Protein AF-A0A2M8NJ88-F1 (afdb_monomer_lite)

Structure (mmCIF, N/CA/C/O backbone):
data_AF-A0A2M8NJ88-F1
#
_entry.id   AF-A0A2M8NJ88-F1
#
loop_
_atom_site.group_PDB
_atom_site.id
_atom_site.type_symbol
_atom_site.label_atom_id
_atom_site.label_alt_id
_atom_site.label_comp_id
_atom_site.label_asym_id
_atom_site.label_entity_id
_atom_site.label_seq_id
_atom_site.pdbx_PDB_ins_code
_atom_site.Cartn_x
_atom_site.Cartn_y
_atom_site.Cartn_z
_atom_site.occupancy
_atom_site.B_iso_or_equiv
_atom_site.auth_seq_id
_atom_site.auth_comp_id
_atom_site.auth_asym_id
_atom_site.auth_atom_id
_atom_site.pdbx_PDB_model_num
ATOM 1 N N . MET A 1 1 ? 52.447 -28.408 -17.403 1.00 41.78 1 MET A N 1
ATOM 2 C CA . MET A 1 1 ? 51.615 -27.655 -16.443 1.00 41.78 1 MET A CA 1
ATOM 3 C C . MET A 1 1 ? 50.707 -26.755 -17.262 1.00 41.78 1 MET A C 1
ATOM 5 O O . MET A 1 1 ? 51.098 -25.648 -17.594 1.00 41.78 1 MET A O 1
ATOM 9 N N . THR A 1 2 ? 49.554 -27.271 -17.685 1.00 38.69 2 THR A N 1
ATOM 10 C CA . THR A 1 2 ? 48.586 -26.506 -18.484 1.00 38.69 2 THR A CA 1
ATOM 11 C C . THR A 1 2 ? 47.251 -26.643 -17.776 1.00 38.69 2 THR A C 1
ATOM 13 O O . THR A 1 2 ? 46.682 -27.730 -17.714 1.00 38.69 2 THR A O 1
ATOM 16 N N . LEU A 1 3 ? 46.856 -25.562 -17.110 1.00 47.91 3 LEU A N 1
ATOM 17 C CA . LEU A 1 3 ? 45.704 -25.501 -16.225 1.00 47.91 3 LEU A CA 1
ATOM 18 C C . LEU A 1 3 ? 44.401 -25.508 -17.035 1.00 47.91 3 LEU A C 1
ATOM 20 O O . LEU A 1 3 ? 44.176 -24.646 -17.876 1.00 47.91 3 LEU A O 1
ATOM 24 N N . GLN A 1 4 ? 43.603 -26.534 -16.741 1.00 44.25 4 GLN A N 1
ATOM 25 C CA . GLN A 1 4 ? 42.150 -26.564 -16.544 1.00 44.25 4 GLN A CA 1
ATOM 26 C C . GLN A 1 4 ? 41.213 -25.816 -17.510 1.00 44.25 4 GLN A C 1
ATOM 28 O O . GLN A 1 4 ? 41.110 -24.594 -17.555 1.00 44.25 4 GLN A O 1
ATOM 33 N N . SER A 1 5 ? 40.426 -26.662 -18.179 1.00 48.62 5 SER A N 1
ATOM 34 C CA . SER A 1 5 ? 39.025 -26.514 -18.576 1.00 48.62 5 SER A CA 1
ATOM 35 C C . SER A 1 5 ? 38.253 -25.380 -17.894 1.00 48.62 5 SER A C 1
ATOM 37 O O . SER A 1 5 ? 38.017 -25.388 -16.689 1.00 48.62 5 SER A O 1
ATOM 39 N N . LYS A 1 6 ? 37.773 -24.456 -18.726 1.00 50.81 6 LYS A N 1
ATOM 40 C CA . LYS A 1 6 ? 36.748 -23.462 -18.416 1.00 50.81 6 LYS A CA 1
ATOM 41 C C . LYS A 1 6 ? 35.447 -24.199 -18.073 1.00 50.81 6 LYS A C 1
ATOM 43 O O . LYS A 1 6 ? 34.752 -24.650 -18.979 1.00 50.81 6 LYS A O 1
ATOM 48 N N . GLU A 1 7 ? 35.139 -24.364 -16.788 1.00 46.94 7 GLU A N 1
ATOM 49 C CA . GLU A 1 7 ? 33.828 -24.860 -16.369 1.00 46.94 7 GLU A CA 1
ATOM 50 C C . GLU A 1 7 ? 32.751 -23.869 -16.826 1.00 46.94 7 GLU A C 1
ATOM 52 O O . GLU A 1 7 ? 32.663 -22.734 -16.357 1.00 46.94 7 GLU A O 1
ATOM 57 N N . THR A 1 8 ? 31.947 -24.287 -17.801 1.00 48.19 8 THR A N 1
ATOM 58 C CA . THR A 1 8 ? 30.699 -23.627 -18.176 1.00 48.19 8 THR A CA 1
ATOM 59 C C . THR A 1 8 ? 29.734 -23.745 -17.010 1.00 48.19 8 THR A C 1
ATOM 61 O O . THR A 1 8 ? 29.149 -24.803 -16.782 1.00 48.19 8 THR A O 1
ATOM 64 N N . THR A 1 9 ? 29.578 -22.651 -16.269 1.00 53.88 9 THR A N 1
ATOM 65 C CA . THR A 1 9 ? 28.521 -22.479 -15.273 1.00 53.88 9 THR A CA 1
ATOM 66 C C . THR A 1 9 ? 27.187 -22.887 -15.909 1.00 53.88 9 THR A C 1
ATOM 68 O O . THR A 1 9 ? 26.899 -22.425 -17.019 1.00 53.88 9 THR A O 1
ATOM 71 N N . PRO A 1 10 ? 26.375 -23.753 -15.279 1.00 52.16 10 PRO A N 1
ATOM 72 C CA . PRO A 1 10 ? 25.096 -24.142 -15.853 1.00 52.16 10 PRO A CA 1
ATOM 73 C C . PRO A 1 10 ? 24.246 -22.882 -16.030 1.00 52.16 10 PRO A C 1
ATOM 75 O O . PRO A 1 10 ? 23.981 -22.163 -15.065 1.00 52.16 10 PRO A O 1
ATOM 78 N N . SER A 1 11 ? 23.851 -22.576 -17.269 1.00 58.94 11 SER A N 1
ATOM 79 C CA . SER A 1 11 ? 22.966 -21.448 -17.541 1.00 58.94 11 SER A CA 1
ATOM 80 C C . SER A 1 11 ? 21.589 -21.787 -16.977 1.00 58.94 11 SER A C 1
ATOM 82 O O . SER A 1 11 ? 20.803 -22.496 -17.610 1.00 58.94 11 SER A O 1
ATOM 84 N N . VAL A 1 12 ? 21.301 -21.328 -15.762 1.00 67.56 12 VAL A N 1
ATOM 85 C CA . VAL A 1 12 ? 19.963 -21.435 -15.182 1.00 67.56 12 VAL A CA 1
ATOM 86 C C . VAL A 1 12 ? 19.038 -20.580 -16.043 1.00 67.56 12 VAL A C 1
ATOM 88 O O . VAL A 1 12 ? 19.121 -19.352 -16.034 1.00 67.56 12 VAL A O 1
ATOM 91 N N . LYS A 1 13 ? 18.179 -21.227 -16.836 1.00 66.44 13 LYS A N 1
ATOM 92 C CA . LYS A 1 13 ? 17.077 -20.545 -17.516 1.00 66.44 13 LYS A CA 1
ATOM 93 C C . LYS A 1 13 ? 16.128 -20.040 -16.431 1.00 66.44 13 LYS A C 1
ATOM 95 O O . LYS A 1 13 ? 15.511 -20.841 -15.737 1.00 66.44 13 LYS A O 1
ATOM 100 N N . LEU A 1 14 ? 16.055 -18.723 -16.266 1.00 71.44 14 LEU A N 1
ATOM 101 C CA . LEU A 1 14 ? 15.089 -18.092 -15.375 1.00 71.44 14 LEU A CA 1
ATOM 102 C C . LEU A 1 14 ? 13.699 -18.272 -15.989 1.00 71.44 14 LEU A C 1
ATOM 104 O O . LEU A 1 14 ? 13.411 -17.702 -17.040 1.00 71.44 14 LEU A O 1
ATOM 108 N N . ASP A 1 15 ? 12.869 -19.101 -15.363 1.00 81.94 15 ASP A N 1
ATOM 109 C CA . ASP A 1 15 ? 11.457 -19.204 -15.718 1.00 81.94 15 ASP A CA 1
ATOM 110 C C . ASP A 1 15 ? 10.708 -18.024 -15.096 1.00 81.94 15 ASP A C 1
ATOM 112 O O . ASP A 1 15 ? 10.643 -17.892 -13.870 1.00 81.94 15 ASP A O 1
ATOM 116 N N . SER A 1 16 ? 10.165 -17.157 -15.948 1.00 82.75 16 SER A N 1
ATOM 117 C CA . SER A 1 16 ? 9.439 -15.959 -15.533 1.00 82.75 16 SER A CA 1
ATOM 118 C C . SER A 1 16 ? 8.219 -16.270 -14.670 1.00 82.75 16 SER A C 1
ATOM 120 O O . SER A 1 16 ? 7.837 -15.427 -13.863 1.00 82.75 16 SER A O 1
ATOM 122 N N . SER A 1 17 ? 7.637 -17.474 -14.764 1.00 84.75 17 SER A N 1
ATOM 123 C CA . SER A 1 17 ? 6.498 -17.861 -13.918 1.00 84.75 17 SER A CA 1
ATOM 124 C C . SER A 1 17 ? 6.844 -17.950 -12.429 1.00 84.75 17 SER A C 1
ATOM 126 O O . SER A 1 17 ? 5.947 -17.908 -11.590 1.00 84.75 17 SER A O 1
ATOM 128 N N . ASN A 1 18 ? 8.130 -18.076 -12.089 1.00 87.75 18 ASN A N 1
ATOM 129 C CA . ASN A 1 18 ? 8.597 -18.145 -10.703 1.00 87.75 18 ASN A CA 1
ATOM 130 C C . ASN A 1 18 ? 8.828 -16.762 -10.078 1.00 87.75 18 ASN A C 1
ATOM 132 O O . ASN A 1 18 ? 9.160 -16.673 -8.894 1.00 87.75 18 ASN A O 1
ATOM 136 N N . TYR A 1 19 ? 8.673 -15.686 -10.851 1.00 87.44 19 TYR A N 1
ATOM 137 C CA . TYR A 1 19 ? 8.932 -14.324 -10.406 1.00 87.44 19 TYR A CA 1
ATOM 138 C C . TYR A 1 19 ? 7.662 -13.484 -10.468 1.00 87.44 19 TYR A C 1
ATOM 140 O O . TYR A 1 19 ? 6.879 -13.551 -11.409 1.00 87.44 19 TYR A O 1
ATOM 148 N N . ILE A 1 20 ? 7.483 -12.643 -9.453 1.00 89.62 20 ILE A N 1
ATOM 149 C CA . ILE A 1 20 ? 6.424 -11.638 -9.419 1.00 89.62 20 ILE A CA 1
ATOM 150 C C . ILE A 1 20 ? 7.089 -10.272 -9.520 1.00 89.62 20 ILE A C 1
ATOM 152 O O . ILE A 1 20 ? 8.122 -10.018 -8.892 1.00 89.62 20 ILE A O 1
ATOM 156 N N . ASN A 1 21 ? 6.475 -9.375 -10.287 1.00 90.12 21 ASN A N 1
ATOM 157 C CA . ASN A 1 21 ? 6.912 -7.993 -10.365 1.00 90.12 21 ASN A CA 1
ATOM 158 C C . ASN A 1 21 ? 6.975 -7.363 -8.967 1.00 90.12 21 ASN A C 1
ATOM 160 O O . ASN A 1 21 ? 6.023 -7.429 -8.180 1.00 90.12 21 ASN A O 1
ATOM 164 N N . ARG A 1 22 ? 8.110 -6.740 -8.649 1.00 89.56 22 ARG A N 1
ATOM 165 C CA . ARG A 1 22 ? 8.379 -6.190 -7.315 1.00 89.56 22 ARG A CA 1
ATOM 166 C C . ARG A 1 22 ? 7.453 -5.021 -6.977 1.00 89.56 22 ARG A C 1
ATOM 168 O O . ARG A 1 22 ? 7.098 -4.827 -5.813 1.00 89.56 22 ARG A O 1
ATOM 175 N N . GLU A 1 23 ? 7.119 -4.205 -7.963 1.00 91.06 23 GLU A N 1
ATOM 176 C CA . GLU A 1 23 ? 6.267 -3.034 -7.829 1.00 91.06 23 GLU A CA 1
ATOM 177 C C . GLU A 1 23 ? 4.814 -3.468 -7.623 1.00 91.06 23 GLU A C 1
ATOM 179 O O . GLU A 1 23 ? 4.195 -3.013 -6.663 1.00 91.06 23 GLU A O 1
ATOM 184 N N . LEU A 1 24 ? 4.325 -4.436 -8.405 1.00 91.44 24 LEU A N 1
ATOM 185 C CA . LEU A 1 24 ? 3.005 -5.046 -8.193 1.00 91.44 24 LEU A CA 1
ATOM 186 C C . LEU A 1 24 ? 2.905 -5.745 -6.832 1.00 91.44 24 LEU A C 1
ATOM 188 O O . LEU A 1 24 ? 1.944 -5.526 -6.102 1.00 91.44 24 LEU A O 1
ATOM 192 N N . SER A 1 25 ? 3.927 -6.511 -6.438 1.00 93.56 25 SER A N 1
ATOM 193 C CA . SER A 1 25 ? 3.968 -7.161 -5.117 1.00 93.56 25 SER A CA 1
ATOM 194 C C . SER A 1 25 ? 3.849 -6.150 -3.973 1.00 93.56 25 SER A C 1
ATOM 196 O O . SER A 1 25 ? 3.232 -6.422 -2.946 1.00 93.56 25 SER A O 1
ATOM 198 N N . TRP A 1 26 ? 4.435 -4.965 -4.145 1.00 93.88 26 TRP A N 1
ATOM 199 C CA . TRP A 1 26 ? 4.369 -3.901 -3.150 1.00 93.88 26 TRP A CA 1
ATOM 200 C C . TRP A 1 26 ? 2.995 -3.220 -3.115 1.00 93.88 26 TRP A C 1
ATOM 202 O O . TRP A 1 26 ? 2.504 -2.899 -2.031 1.00 93.88 26 TRP A O 1
ATOM 212 N N . ILE A 1 27 ? 2.347 -3.042 -4.271 1.00 95.56 27 ILE A N 1
ATOM 213 C CA . ILE A 1 27 ? 0.961 -2.556 -4.344 1.00 95.56 27 ILE A CA 1
ATOM 214 C C . ILE A 1 27 ? 0.023 -3.543 -3.639 1.00 95.56 27 ILE A C 1
ATOM 216 O O . ILE A 1 27 ? -0.774 -3.130 -2.800 1.00 95.56 27 ILE A O 1
ATOM 220 N N . GLU A 1 28 ? 0.172 -4.845 -3.892 1.00 96.75 28 GLU A N 1
ATOM 221 C CA . GLU A 1 28 ? -0.625 -5.885 -3.229 1.00 96.75 28 GLU A CA 1
ATOM 222 C C . GLU A 1 28 ? -0.410 -5.929 -1.717 1.00 96.75 28 GLU A C 1
ATOM 224 O O . GLU A 1 28 ? -1.355 -6.128 -0.950 1.00 96.75 28 GLU A O 1
ATOM 229 N N . PHE A 1 29 ? 0.818 -5.697 -1.259 1.00 96.62 29 PHE A N 1
ATOM 230 C CA . PHE A 1 29 ? 1.086 -5.533 0.164 1.00 96.62 29 PHE A CA 1
ATOM 231 C C . PHE A 1 29 ? 0.310 -4.341 0.749 1.00 96.62 29 PHE A C 1
ATOM 233 O O . PHE A 1 29 ? -0.374 -4.493 1.759 1.00 96.62 29 PHE A O 1
ATOM 240 N N . ASN A 1 30 ? 0.337 -3.178 0.095 1.00 97.44 30 ASN A N 1
ATOM 241 C CA . ASN A 1 30 ? -0.382 -1.993 0.575 1.00 97.44 30 ASN A CA 1
ATOM 242 C C . ASN A 1 30 ? -1.895 -2.143 0.522 1.00 97.44 30 ASN A C 1
ATOM 244 O O . ASN A 1 30 ? -2.591 -1.658 1.411 1.00 97.44 30 ASN A O 1
ATOM 248 N N . ARG A 1 31 ? -2.401 -2.881 -0.466 1.00 98.00 31 ARG A N 1
ATOM 249 C CA . ARG A 1 31 ? -3.803 -3.290 -0.528 1.00 98.00 31 ARG A CA 1
ATOM 250 C C . ARG A 1 31 ? -4.206 -4.026 0.754 1.00 98.00 31 ARG A C 1
ATOM 252 O O . ARG A 1 31 ? -5.227 -3.685 1.339 1.00 98.00 31 ARG A O 1
ATOM 259 N N . ARG A 1 32 ? -3.372 -4.952 1.244 1.00 98.12 32 ARG A N 1
ATOM 260 C CA . ARG A 1 32 ? -3.615 -5.682 2.505 1.00 98.12 32 ARG A CA 1
ATOM 261 C C . ARG A 1 32 ? -3.524 -4.792 3.744 1.00 98.12 32 ARG A C 1
ATOM 263 O O . ARG A 1 32 ? -4.308 -4.969 4.669 1.00 98.12 32 ARG A O 1
ATOM 270 N N . VAL A 1 33 ? -2.619 -3.811 3.763 1.00 98.12 33 VAL A N 1
ATOM 271 C CA . VAL A 1 33 ? -2.569 -2.801 4.842 1.00 98.12 33 VAL A CA 1
ATOM 272 C C . VAL A 1 33 ? -3.871 -1.992 4.877 1.00 98.12 33 VAL A C 1
ATOM 274 O O . VAL A 1 33 ? -4.451 -1.797 5.943 1.00 98.12 33 VAL A O 1
ATOM 277 N N . LEU A 1 34 ? -4.376 -1.577 3.713 1.00 98.19 34 LEU A N 1
ATOM 278 C CA . LEU A 1 34 ? -5.645 -0.859 3.609 1.00 98.19 34 LEU A CA 1
ATOM 279 C C . LEU A 1 34 ? -6.844 -1.727 4.018 1.00 98.19 34 LEU A C 1
ATOM 281 O O . LEU A 1 34 ? -7.787 -1.219 4.621 1.00 98.19 34 LEU A O 1
ATOM 285 N N . GLU A 1 35 ? -6.815 -3.031 3.730 1.00 98.38 35 GLU A N 1
ATOM 286 C CA . GLU A 1 35 ? -7.839 -3.971 4.206 1.00 98.38 35 GLU A CA 1
ATOM 287 C C . GLU A 1 35 ? -7.949 -3.964 5.736 1.00 98.38 35 GLU A C 1
ATOM 289 O O . GLU A 1 35 ? -9.066 -3.927 6.246 1.00 98.38 35 GLU A O 1
ATOM 294 N N . GLN A 1 36 ? -6.829 -3.888 6.465 1.00 98.25 36 GLN A N 1
ATOM 295 C CA . GLN A 1 36 ? -6.849 -3.787 7.933 1.00 98.25 36 GLN A CA 1
ATOM 296 C C . GLN A 1 36 ? -7.496 -2.485 8.430 1.00 98.25 36 GLN A C 1
ATOM 298 O O . GLN A 1 36 ? -8.194 -2.481 9.440 1.00 98.25 36 GLN A O 1
ATOM 303 N N . ALA A 1 37 ? -7.329 -1.374 7.705 1.00 98.06 37 ALA A N 1
ATOM 304 C CA . ALA A 1 37 ? -8.008 -0.117 8.033 1.00 98.06 37 ALA A CA 1
ATOM 305 C C . ALA A 1 37 ? -9.533 -0.182 7.796 1.00 98.06 37 ALA A C 1
ATOM 307 O O . ALA A 1 37 ? -10.315 0.519 8.450 1.00 98.06 37 ALA A O 1
ATOM 308 N N . LYS A 1 38 ? -9.970 -1.019 6.849 1.00 98.00 38 LYS A N 1
ATOM 309 C CA . LYS A 1 38 ? -11.382 -1.184 6.476 1.00 98.00 38 LYS A CA 1
ATOM 310 C C . LYS A 1 38 ? -12.125 -2.216 7.323 1.00 98.00 38 LYS A C 1
ATOM 312 O O . LYS A 1 38 ? -13.350 -2.187 7.321 1.00 98.00 38 LYS A O 1
ATOM 317 N N . ASP A 1 39 ? -11.415 -3.094 8.021 1.00 98.25 39 ASP A N 1
ATOM 318 C CA . ASP A 1 39 ? -12.008 -4.136 8.854 1.00 98.25 39 ASP A CA 1
ATOM 319 C C . ASP A 1 39 ? -12.719 -3.535 10.079 1.00 98.25 39 ASP A C 1
ATOM 321 O O . ASP A 1 39 ? -12.091 -2.982 10.979 1.00 98.25 39 ASP A O 1
ATOM 325 N N . GLU A 1 40 ? -14.048 -3.635 10.113 1.00 97.75 40 GLU A N 1
ATOM 326 C CA . GLU A 1 40 ? -14.885 -3.115 11.201 1.00 97.75 40 GLU A CA 1
ATOM 327 C C . GLU A 1 40 ? -14.788 -3.939 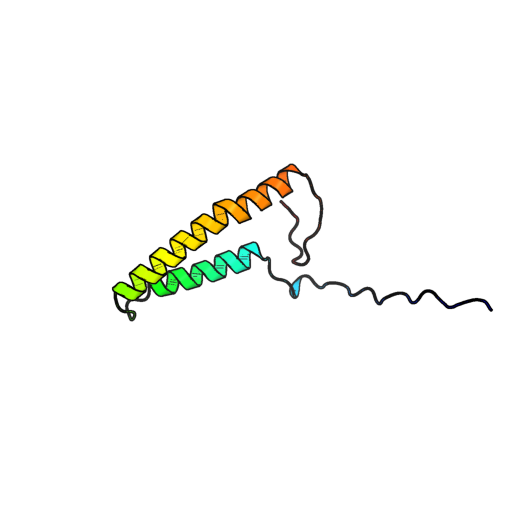12.492 1.00 97.75 40 GLU A C 1
ATOM 329 O O . GLU A 1 40 ? -15.208 -3.460 13.546 1.00 97.75 40 GLU A O 1
ATOM 334 N N . THR A 1 41 ? -14.202 -5.140 12.438 1.00 98.19 41 THR A N 1
ATOM 335 C CA . THR A 1 41 ? -13.923 -5.947 13.635 1.00 98.19 41 THR A CA 1
ATOM 336 C C . THR A 1 41 ? -12.720 -5.419 14.425 1.00 98.19 41 THR A C 1
ATOM 338 O O . THR A 1 41 ? -12.571 -5.733 15.607 1.00 98.19 41 THR A O 1
ATOM 341 N N . GLN A 1 42 ? -11.887 -4.573 13.806 1.00 97.31 42 GLN A N 1
ATOM 342 C CA . GLN A 1 42 ? -10.765 -3.908 14.462 1.00 97.31 42 GLN A CA 1
ATOM 343 C C . GLN A 1 42 ? -11.236 -2.677 15.255 1.00 97.31 42 GLN A C 1
ATOM 345 O O . GLN A 1 42 ? -12.081 -1.910 14.777 1.00 97.31 42 GLN A O 1
ATOM 350 N N . PRO A 1 43 ? -10.644 -2.398 16.433 1.00 98.38 43 PRO A N 1
ATOM 351 C CA . PRO A 1 43 ? -10.897 -1.156 17.151 1.00 98.38 43 PRO A CA 1
ATOM 352 C C . PRO A 1 43 ? -10.639 0.072 16.269 1.00 98.38 43 PRO A C 1
ATOM 354 O O . PRO A 1 43 ? -9.672 0.115 15.507 1.00 98.38 43 PRO A O 1
ATOM 357 N N . LEU A 1 44 ? -11.467 1.113 16.415 1.00 98.12 44 LEU A N 1
ATOM 358 C CA . LEU A 1 44 ? -11.403 2.316 15.573 1.00 98.12 44 LEU A CA 1
ATOM 359 C C . LEU A 1 44 ? -9.997 2.936 15.517 1.00 98.12 44 LEU A C 1
ATOM 361 O O . LEU A 1 44 ? -9.544 3.354 14.455 1.00 98.12 44 LEU A O 1
ATOM 365 N N . LEU A 1 45 ? -9.290 2.968 16.648 1.00 98.44 45 LEU A N 1
ATOM 366 C CA . LEU A 1 45 ? -7.944 3.530 16.701 1.00 98.44 45 LEU A CA 1
ATOM 367 C C . LEU A 1 45 ? -6.924 2.694 15.911 1.00 98.44 45 LEU A C 1
ATOM 369 O O . LEU A 1 45 ? -6.050 3.269 15.268 1.00 98.44 45 LEU A O 1
ATOM 373 N N . GLU A 1 46 ? -7.047 1.365 15.904 1.00 98.44 46 GLU A N 1
ATOM 374 C CA . GLU A 1 46 ? -6.176 0.496 15.100 1.00 98.44 46 GLU A CA 1
ATOM 375 C C . GLU A 1 46 ? -6.419 0.708 13.606 1.00 98.44 46 GLU A C 1
ATOM 377 O O . GLU A 1 46 ? -5.473 0.837 12.831 1.00 98.44 46 GLU A O 1
ATOM 382 N N . ARG A 1 47 ? -7.681 0.883 13.203 1.00 98.62 47 ARG A N 1
ATOM 383 C CA . ARG A 1 47 ? -8.033 1.213 11.815 1.00 98.62 47 ARG A CA 1
ATOM 384 C C . ARG A 1 47 ? -7.412 2.535 11.361 1.00 98.62 47 ARG A C 1
ATOM 386 O O . ARG A 1 47 ? -6.876 2.617 10.258 1.00 98.62 47 ARG A O 1
ATOM 393 N N . ILE A 1 48 ? -7.434 3.554 12.225 1.00 98.44 48 ILE A N 1
ATOM 394 C CA . ILE A 1 48 ? -6.790 4.851 11.959 1.00 98.44 48 ILE A CA 1
ATOM 395 C C . ILE A 1 48 ? -5.269 4.691 11.837 1.00 98.44 48 ILE A C 1
ATOM 397 O O . ILE A 1 48 ? -4.669 5.280 10.938 1.00 98.44 48 ILE A O 1
ATOM 401 N N . LYS A 1 49 ? -4.636 3.871 12.686 1.00 98.38 49 LYS A N 1
ATOM 402 C CA . LYS A 1 49 ? -3.200 3.571 12.571 1.00 98.38 49 LYS A CA 1
ATOM 403 C C . LYS A 1 49 ? -2.877 2.901 11.236 1.00 98.38 49 LYS A C 1
ATOM 405 O O . LYS A 1 49 ? -1.961 3.349 10.553 1.00 98.38 49 LYS A O 1
ATOM 410 N N . PHE A 1 50 ? 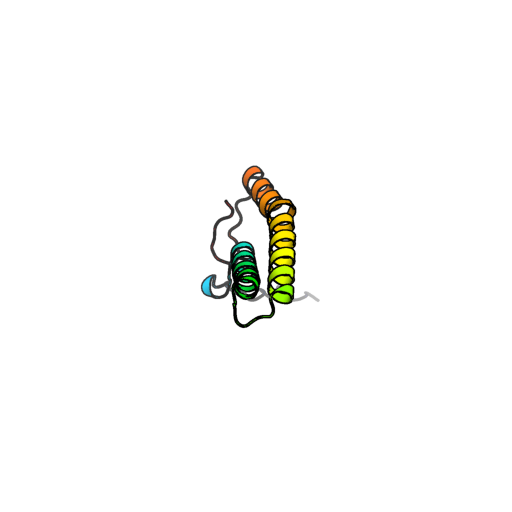-3.641 1.887 10.827 1.00 98.50 50 PHE A N 1
ATOM 411 C CA . PHE A 1 50 ? -3.453 1.242 9.523 1.00 98.50 50 PHE A CA 1
ATOM 412 C C . PHE A 1 50 ? -3.647 2.211 8.357 1.00 98.50 50 PHE A C 1
ATOM 414 O O . PHE A 1 50 ? -2.887 2.153 7.392 1.00 98.50 50 PHE A O 1
ATOM 421 N N . LEU A 1 51 ? -4.600 3.141 8.461 1.00 98.19 51 LEU A N 1
ATOM 422 C CA . LEU A 1 51 ? -4.788 4.182 7.455 1.00 98.19 51 LEU A CA 1
ATOM 423 C C . LEU A 1 51 ? -3.574 5.122 7.375 1.00 98.19 51 LEU A C 1
ATOM 425 O O . LEU A 1 51 ? -3.110 5.423 6.280 1.00 98.19 51 LEU A O 1
ATOM 429 N N . ALA A 1 52 ? -3.015 5.536 8.515 1.00 98.44 52 ALA A N 1
ATOM 430 C CA . ALA A 1 52 ? -1.806 6.361 8.552 1.00 98.44 52 ALA A CA 1
ATOM 431 C C . ALA A 1 52 ? -0.575 5.627 7.983 1.00 98.44 52 ALA A C 1
ATOM 433 O O . ALA A 1 52 ? 0.216 6.219 7.243 1.00 98.44 52 ALA A O 1
ATOM 434 N N . ILE A 1 53 ? -0.434 4.330 8.284 1.00 98.38 53 ILE A N 1
ATOM 435 C CA . ILE A 1 53 ? 0.621 3.470 7.725 1.00 98.38 53 ILE A CA 1
ATOM 436 C C . ILE A 1 53 ? 0.462 3.363 6.206 1.00 98.38 53 ILE A C 1
ATOM 438 O O . ILE A 1 53 ? 1.430 3.566 5.477 1.00 98.38 53 ILE A O 1
ATOM 442 N N . PHE A 1 54 ? -0.752 3.090 5.719 1.00 98.25 54 PHE A N 1
ATOM 443 C CA . PHE A 1 54 ? -1.040 3.031 4.287 1.00 98.25 54 PHE A CA 1
ATOM 444 C C . PHE A 1 54 ? -0.666 4.338 3.576 1.00 98.25 54 PHE A C 1
ATOM 446 O O . PHE A 1 54 ? 0.018 4.290 2.556 1.00 98.25 54 PHE A O 1
ATOM 453 N N . SER A 1 55 ? -1.052 5.493 4.128 1.00 98.00 55 SER A N 1
ATOM 454 C CA . SER A 1 55 ? -0.708 6.799 3.550 1.00 98.00 55 SER A CA 1
ATOM 455 C C . SER A 1 55 ? 0.805 7.017 3.485 1.00 98.00 55 SER A C 1
ATOM 457 O O . SER A 1 55 ? 1.326 7.365 2.430 1.00 98.00 55 SER A O 1
ATOM 459 N N . SER A 1 56 ? 1.524 6.724 4.573 1.00 97.81 56 SER A N 1
ATOM 460 C CA . SER A 1 56 ? 2.987 6.882 4.628 1.00 97.81 56 SER A CA 1
ATOM 461 C C . SER A 1 56 ? 3.696 5.985 3.609 1.00 97.81 56 SER A C 1
ATOM 463 O O . SER A 1 56 ? 4.619 6.412 2.916 1.00 97.81 56 SER A O 1
ATOM 465 N N . ASN A 1 57 ? 3.231 4.741 3.476 1.00 97.31 57 ASN A N 1
ATOM 466 C CA . ASN A 1 57 ? 3.750 3.823 2.474 1.00 97.31 57 ASN A CA 1
ATOM 467 C C . ASN A 1 57 ? 3.479 4.347 1.057 1.00 97.31 57 ASN A C 1
ATOM 469 O O . ASN A 1 57 ? 4.367 4.296 0.204 1.00 97.31 57 ASN A O 1
ATOM 473 N N . ALA A 1 58 ? 2.257 4.818 0.781 1.00 96.00 58 ALA A N 1
ATOM 474 C CA . ALA A 1 58 ? 1.881 5.336 -0.531 1.00 96.00 58 ALA A CA 1
ATOM 475 C C . ALA A 1 58 ? 2.780 6.513 -0.937 1.00 96.00 58 ALA A C 1
ATOM 477 O O . ALA A 1 58 ? 3.306 6.516 -2.053 1.00 96.00 58 ALA A O 1
ATOM 478 N N . ASP A 1 59 ? 3.038 7.442 -0.018 1.00 97.50 59 ASP A N 1
ATOM 479 C CA . ASP A 1 59 ? 3.954 8.561 -0.239 1.00 97.50 59 ASP A CA 1
ATOM 480 C C . ASP A 1 59 ? 5.365 8.072 -0.615 1.00 97.50 59 ASP A C 1
ATOM 482 O O . ASP A 1 59 ? 5.934 8.517 -1.617 1.00 97.50 59 ASP A O 1
ATOM 486 N N . GLU A 1 60 ? 5.914 7.090 0.112 1.00 95.81 60 GLU A N 1
ATOM 487 C CA . GLU A 1 60 ? 7.212 6.481 -0.218 1.00 95.81 60 GLU A CA 1
ATOM 488 C C . GLU A 1 60 ? 7.208 5.843 -1.618 1.00 95.81 60 GLU A C 1
ATOM 490 O O . GLU A 1 60 ? 8.157 6.001 -2.394 1.00 95.81 60 GLU A O 1
ATOM 495 N N . PHE A 1 61 ? 6.137 5.137 -1.980 1.00 94.19 61 PHE A N 1
ATOM 496 C CA . PHE A 1 61 ? 6.029 4.494 -3.286 1.00 94.19 61 PHE A CA 1
ATOM 497 C C . PHE A 1 6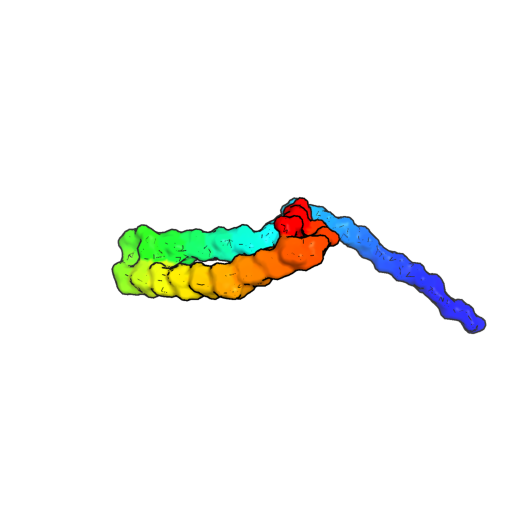1 ? 6.090 5.492 -4.432 1.00 94.19 61 PHE A C 1
ATOM 499 O O . PHE A 1 61 ? 6.832 5.271 -5.395 1.00 94.19 61 PHE A O 1
ATOM 506 N N . PHE A 1 62 ? 5.357 6.597 -4.332 1.00 93.88 62 PHE A N 1
ATOM 507 C CA . PHE A 1 62 ? 5.380 7.623 -5.367 1.00 93.88 62 PHE A CA 1
ATOM 508 C C . PHE A 1 62 ? 6.721 8.358 -5.404 1.00 93.88 62 PHE A C 1
ATOM 510 O O . PHE A 1 62 ? 7.309 8.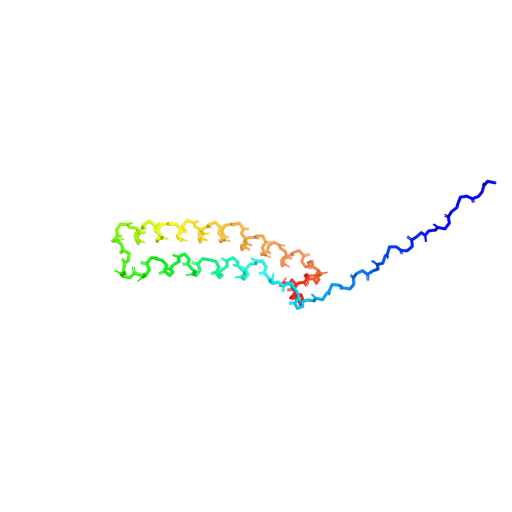496 -6.480 1.00 93.88 62 PHE A O 1
ATOM 517 N N . MET A 1 63 ? 7.247 8.763 -4.247 1.00 94.75 63 MET A N 1
ATOM 518 C CA . MET A 1 63 ? 8.501 9.516 -4.185 1.00 94.75 63 MET A CA 1
ATOM 519 C C . MET A 1 63 ? 9.713 8.698 -4.636 1.00 94.75 63 MET A C 1
ATOM 521 O O . MET A 1 63 ? 10.583 9.220 -5.329 1.00 94.75 63 MET A O 1
ATOM 525 N N . VAL A 1 64 ? 9.784 7.419 -4.262 1.00 93.19 64 VAL A N 1
ATOM 526 C CA . VAL A 1 64 ? 10.968 6.586 -4.510 1.00 93.19 64 VAL A CA 1
ATOM 527 C C . VAL A 1 64 ? 10.759 5.668 -5.708 1.00 93.19 64 VAL A C 1
ATOM 529 O O . VAL A 1 64 ? 11.563 5.664 -6.644 1.00 93.19 64 VAL A O 1
ATOM 532 N N . ARG A 1 65 ? 9.694 4.857 -5.708 1.00 91.31 65 ARG A N 1
ATOM 533 C CA . ARG A 1 65 ? 9.547 3.777 -6.697 1.00 91.31 65 ARG A CA 1
ATOM 534 C C . ARG A 1 65 ? 9.058 4.275 -8.046 1.00 91.31 65 ARG A C 1
ATOM 536 O O . ARG A 1 65 ? 9.642 3.895 -9.060 1.00 91.31 65 ARG A O 1
ATOM 543 N N . VAL A 1 66 ? 8.037 5.128 -8.072 1.00 91.50 66 VAL A N 1
A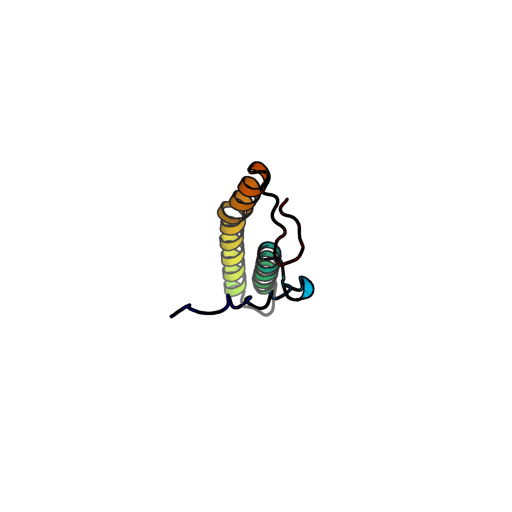TOM 544 C CA . VAL A 1 66 ? 7.535 5.704 -9.330 1.00 91.50 66 VAL A CA 1
ATOM 545 C C . VAL A 1 66 ? 8.600 6.597 -9.963 1.00 91.50 66 VAL A C 1
ATOM 547 O O . VAL A 1 66 ? 8.858 6.464 -11.157 1.00 91.50 66 VAL A O 1
ATOM 550 N N . ALA A 1 67 ? 9.299 7.418 -9.174 1.00 92.81 67 ALA A N 1
ATOM 551 C CA . ALA A 1 67 ? 10.421 8.217 -9.668 1.00 92.81 67 ALA A CA 1
ATOM 552 C C . ALA A 1 67 ? 11.536 7.347 -10.284 1.00 92.81 67 ALA A C 1
ATOM 554 O O . ALA A 1 67 ? 12.003 7.613 -11.394 1.00 92.81 67 ALA A O 1
ATOM 555 N N . ALA A 1 68 ? 11.929 6.259 -9.612 1.00 89.75 68 ALA A N 1
ATOM 556 C CA . ALA A 1 68 ? 12.917 5.323 -10.147 1.00 89.75 68 ALA A CA 1
ATOM 557 C C . ALA A 1 68 ? 12.440 4.641 -11.441 1.00 89.75 68 ALA A C 1
ATOM 559 O O . ALA A 1 68 ? 13.237 4.450 -12.362 1.00 89.75 68 ALA A O 1
ATOM 560 N N . LEU A 1 69 ? 11.153 4.289 -11.533 1.00 88.25 69 LEU A N 1
ATOM 561 C CA . LEU A 1 69 ? 10.569 3.719 -12.745 1.00 88.25 69 LEU A CA 1
ATOM 562 C C . LEU A 1 69 ? 10.603 4.727 -13.897 1.00 88.25 69 LEU A C 1
ATOM 564 O O . LEU A 1 69 ? 11.079 4.394 -14.975 1.00 88.25 69 LEU A O 1
ATOM 568 N N . GLN A 1 70 ? 10.202 5.975 -13.657 1.00 89.75 70 GLN A N 1
ATOM 569 C CA . GLN A 1 70 ? 10.259 7.042 -14.660 1.00 89.75 70 GLN A CA 1
ATOM 570 C C . GLN A 1 70 ? 11.680 7.293 -15.169 1.00 89.75 70 GLN A C 1
ATOM 572 O O . GLN A 1 70 ? 11.878 7.500 -16.365 1.00 89.75 70 GLN A O 1
ATOM 577 N N . ASN A 1 71 ? 12.682 7.247 -14.290 1.00 88.88 71 ASN A N 1
ATOM 578 C CA . ASN A 1 71 ? 14.079 7.388 -14.701 1.00 88.88 71 ASN A CA 1
ATOM 579 C C . ASN A 1 71 ? 14.535 6.231 -15.600 1.00 88.88 71 ASN A C 1
ATOM 581 O O . ASN A 1 71 ? 15.268 6.460 -16.559 1.00 88.88 71 ASN A O 1
ATOM 585 N N . LYS A 1 72 ? 14.068 5.005 -15.336 1.00 85.25 72 LYS A N 1
ATOM 586 C CA . LYS A 1 72 ? 14.346 3.839 -16.188 1.00 85.25 72 LYS A CA 1
ATOM 587 C C . LYS A 1 72 ? 13.720 3.967 -17.578 1.00 85.25 72 LYS A C 1
ATOM 589 O O . LYS A 1 72 ? 14.414 3.681 -18.550 1.00 85.25 72 LYS A O 1
ATOM 594 N N . ILE A 1 73 ? 12.476 4.449 -17.649 1.00 85.62 73 ILE A N 1
ATOM 595 C CA . ILE A 1 73 ? 11.777 4.741 -18.913 1.00 85.62 73 ILE A CA 1
ATOM 596 C C . ILE A 1 73 ? 12.589 5.759 -19.721 1.00 85.62 73 ILE A C 1
ATOM 598 O O . ILE A 1 73 ? 12.952 5.525 -20.869 1.00 85.62 73 ILE A O 1
ATOM 602 N N . LYS A 1 74 ? 12.969 6.879 -19.090 1.00 87.56 74 LYS A N 1
ATOM 603 C CA . LYS A 1 74 ? 13.755 7.945 -19.737 1.00 87.56 74 LYS A CA 1
ATOM 604 C C . LYS A 1 74 ? 15.127 7.477 -20.224 1.00 87.56 74 LYS A C 1
ATOM 606 O O . LYS A 1 74 ? 15.628 7.998 -21.215 1.00 87.56 74 LYS A O 1
ATOM 611 N N . ALA A 1 75 ? 15.738 6.521 -19.529 1.00 86.31 75 ALA A N 1
ATOM 612 C CA . ALA A 1 75 ? 17.034 5.967 -19.900 1.00 86.31 75 ALA A CA 1
ATOM 613 C C . ALA A 1 75 ? 16.965 4.986 -21.088 1.00 86.31 75 ALA A C 1
ATOM 615 O O . ALA A 1 75 ? 18.017 4.509 -21.511 1.00 86.31 75 ALA A O 1
ATOM 616 N N . ASN A 1 76 ? 15.767 4.668 -21.614 1.00 75.25 76 ASN A N 1
ATOM 617 C CA . ASN A 1 76 ? 15.547 3.667 -22.667 1.00 75.25 76 ASN A CA 1
ATOM 618 C C . ASN A 1 76 ? 16.273 2.344 -22.385 1.00 75.25 76 ASN A C 1
ATOM 620 O O . ASN A 1 76 ? 16.784 1.710 -23.303 1.00 75.25 76 ASN A O 1
ATOM 624 N N . ALA A 1 77 ? 16.374 1.946 -21.112 1.00 67.31 77 ALA A N 1
ATOM 625 C CA . ALA A 1 77 ? 17.129 0.767 -20.710 1.00 67.31 77 ALA A CA 1
ATOM 626 C C . ALA A 1 77 ? 16.338 -0.500 -21.087 1.00 67.31 77 ALA A C 1
ATOM 628 O O . ALA A 1 77 ? 15.399 -0.858 -20.359 1.00 67.31 77 ALA A O 1
ATOM 629 N N . PRO A 1 78 ? 16.693 -1.202 -22.184 1.00 59.44 78 PRO A N 1
ATOM 630 C CA . PRO A 1 78 ? 15.965 -2.369 -22.634 1.00 59.44 78 PRO A CA 1
ATOM 631 C C . PRO A 1 78 ? 16.528 -3.549 -21.855 1.00 59.44 78 PRO A C 1
ATOM 633 O O . PRO A 1 78 ? 17.547 -4.146 -22.203 1.00 59.44 78 PRO A O 1
ATOM 636 N N . THR A 1 79 ? 15.916 -3.845 -20.719 1.00 67.81 79 THR A N 1
ATOM 637 C CA . THR A 1 79 ? 16.264 -5.033 -19.948 1.00 67.81 79 THR A CA 1
ATOM 638 C C . THR A 1 79 ? 14.982 -5.754 -19.597 1.00 67.81 79 THR A C 1
ATOM 640 O O . THR A 1 79 ? 14.115 -5.203 -18.918 1.00 67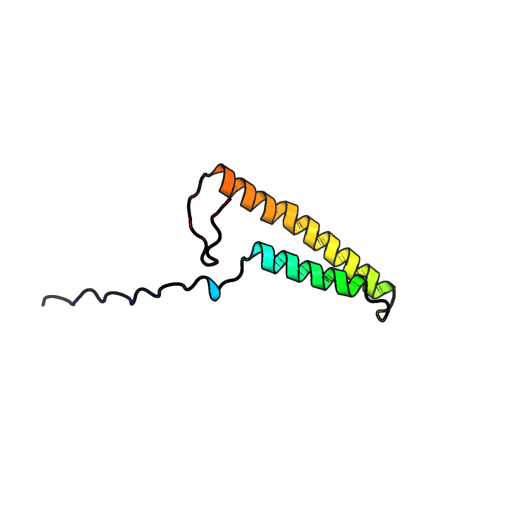.81 79 THR A O 1
ATOM 643 N N . MET A 1 80 ? 14.870 -6.987 -20.092 1.00 69.88 80 MET A N 1
ATOM 644 C CA . MET A 1 80 ? 13.823 -7.908 -19.680 1.00 69.88 80 MET A CA 1
ATOM 645 C C . MET A 1 80 ? 14.013 -8.176 -18.193 1.00 69.88 80 MET A C 1
ATOM 647 O O . MET A 1 80 ? 15.088 -8.604 -17.760 1.00 69.88 80 MET A O 1
ATOM 651 N N . ARG A 1 81 ? 12.993 -7.875 -17.402 1.00 76.50 81 ARG A N 1
ATOM 652 C CA . ARG A 1 81 ? 13.023 -8.182 -15.979 1.00 76.50 81 ARG A CA 1
ATOM 653 C C . ARG A 1 81 ? 12.794 -9.692 -15.778 1.00 76.50 81 ARG A C 1
ATOM 655 O O . ARG A 1 81 ? 12.216 -10.341 -16.651 1.00 76.50 81 ARG A O 1
ATOM 662 N N . PRO A 1 82 ? 13.241 -10.274 -14.649 1.00 81.25 82 PRO A N 1
ATOM 663 C CA . PRO A 1 82 ? 13.066 -11.705 -14.375 1.00 81.25 82 PRO A CA 1
ATOM 664 C C . PRO A 1 82 ? 11.606 -12.179 -14.344 1.00 81.25 82 PRO A C 1
ATOM 666 O O . PRO A 1 82 ? 11.347 -13.353 -14.560 1.00 81.25 82 PRO A O 1
ATOM 669 N N . ASP A 1 83 ? 10.661 -11.269 -14.101 1.00 80.44 83 ASP A N 1
ATOM 670 C CA . ASP A 1 83 ? 9.207 -11.488 -14.142 1.00 80.44 83 ASP A CA 1
ATOM 671 C C . ASP A 1 83 ? 8.629 -11.525 -15.570 1.00 80.44 83 ASP A C 1
ATOM 673 O O . ASP A 1 83 ? 7.425 -11.692 -15.745 1.00 80.44 83 ASP A O 1
ATOM 677 N N . GLY A 1 84 ? 9.462 -11.359 -16.602 1.00 80.31 84 GLY A N 1
ATOM 678 C CA . GLY A 1 84 ? 9.036 -11.353 -18.001 1.00 80.31 84 GLY A CA 1
ATOM 679 C C . GLY A 1 84 ? 8.321 -10.071 -18.437 1.00 80.31 84 GLY A C 1
ATOM 680 O O . GLY A 1 84 ? 7.896 -9.987 -19.589 1.00 80.31 84 GLY A O 1
ATOM 681 N N . ILE A 1 85 ? 8.205 -9.064 -17.562 1.00 79.44 85 ILE A N 1
ATOM 682 C CA . ILE A 1 85 ? 7.604 -7.775 -17.907 1.00 79.44 85 ILE A CA 1
ATOM 683 C C . ILE A 1 85 ? 8.700 -6.862 -18.480 1.00 79.44 85 ILE A C 1
ATOM 685 O O . ILE A 1 85 ? 9.725 -6.637 -17.823 1.00 79.44 85 ILE A O 1
ATOM 689 N N . PRO A 1 86 ? 8.520 -6.308 -19.694 1.00 70.81 86 PRO A N 1
ATOM 690 C CA . PRO A 1 86 ? 9.450 -5.331 -20.238 1.00 70.81 86 PRO A CA 1
ATOM 691 C C . PRO A 1 86 ? 9.549 -4.115 -19.319 1.00 70.81 86 PRO A C 1
ATOM 693 O O . PRO A 1 86 ? 8.565 -3.684 -18.715 1.00 70.81 86 PRO A O 1
ATOM 696 N N . ASN A 1 87 ? 10.744 -3.542 -19.215 1.00 68.94 87 ASN A N 1
ATOM 697 C CA . ASN A 1 87 ? 10.877 -2.225 -18.611 1.00 68.94 87 ASN A CA 1
ATOM 698 C C . ASN A 1 87 ? 10.021 -1.239 -19.440 1.00 68.94 87 ASN A C 1
ATOM 700 O O . ASN A 1 87 ? 10.109 -1.303 -20.669 1.00 68.94 87 ASN A O 1
ATOM 704 N N . PRO A 1 88 ? 9.168 -0.413 -18.808 1.00 59.41 88 PRO A N 1
ATOM 705 C CA . PRO A 1 88 ? 8.370 0.565 -19.538 1.00 59.41 88 PRO A CA 1
ATOM 706 C C . PRO A 1 88 ? 9.241 1.607 -20.246 1.00 59.41 88 PRO A C 1
ATOM 708 O O . PRO A 1 88 ? 10.438 1.734 -19.882 1.00 59.41 88 PRO A O 1
#

Sequence (88 aa):
MTLQSKETTPSVKLDSSNYINRELSWIEFNRRVLEQAKDETQPLLERIKFLAIFSSNADEFFMVRVAALQNKIKANAPTMRPDGIPNP

Radius of gyration: 20.96 Å; chains: 1; bounding box: 66×37×40 Å

Foldseek 3Di:
DDDDDDPDDPPPDLDLVVDDDPLVVLVVVLVVLQVQLVDPVDDPVSSVVSVVVSVVSVVCCVVPVVVVLVVQVVVVDFDQDSNRDTRD

Secondary structure (DSSP, 8-state):
---------------GGG---HHHHHHHHHHHHHHHHH-TTS-HHHHHHHHHHHHHHHHHIIIIIIHHHHHHHHTT---B-TTSPBP-

pLDDT: mean 84.29, std 16.92, range [38.69, 98.62]